Protein AF-A0A0M3HW01-F1 (afdb_monomer)

Organism: Ascaris lumbricoides (NCBI:txid6252)

Secondary structure (DSSP, 8-state):
-HHHHHHHHHHHHHHHHHHHHTTTHHHHHHHHHSTT--SSSGGGHHHHHHHHHHHHHHHHHHHHHHTTT-----HHHHHHHHHHHHHHHHHHHHHHHHHHHH-HHHHHHHHHHHHHHHHHHHIIIII--S-SHHHHHHHHHHHHHHHHHHHHHHHHTT---

Sequence (161 aa):
MYAIVFCSGIALALVAGCLYGSTFVPVIYVQDNVEGAPSRGLPYVFAHSMGIFLTSNLLFVGYCIIKKNNPLINNQISLPALCAGCIWIVAQTSFFIANENLSQTVSFPIITMLPGCVASVWSIFVFREIRGTRNLRLLAIAIVITLCGALMVGLSKDLVF

InterPro domains:
  IPR010651 Sugar transport protein [PTHR16119] (8-157)
  IPR012435 TMEM144 [PF07857] (9-157)

Structure (mmCIF, N/CA/C/O backbone):
data_AF-A0A0M3HW01-F1
#
_entry.id   AF-A0A0M3HW01-F1
#
loop_
_atom_site.group_PDB
_atom_site.id
_atom_site.type_symbol
_atom_site.label_atom_id
_atom_site.label_alt_id
_atom_site.label_comp_id
_atom_site.label_asym_id
_atom_site.label_entity_id
_atom_site.label_seq_id
_atom_site.pdbx_PDB_ins_code
_atom_site.Cartn_x
_atom_site.Cartn_y
_atom_site.Cartn_z
_atom_site.occupancy
_atom_site.B_iso_or_equiv
_atom_site.auth_seq_id
_atom_site.auth_comp_id
_atom_site.auth_asym_id
_atom_site.auth_atom_id
_atom_site.pdbx_PDB_model_num
ATOM 1 N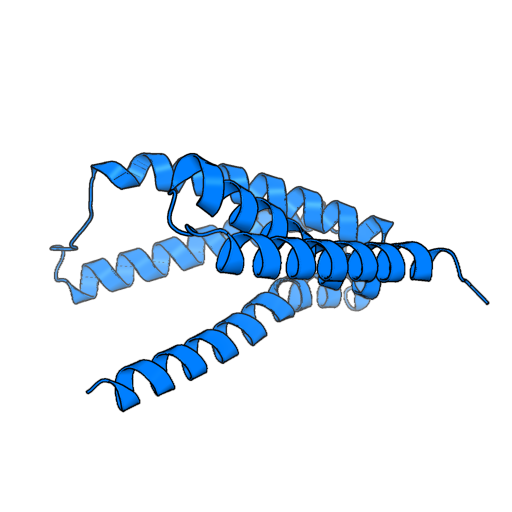 N . MET A 1 1 ? -12.539 -15.857 24.863 1.00 61.94 1 MET A N 1
ATOM 2 C CA . MET A 1 1 ? -12.922 -14.760 23.942 1.00 61.94 1 MET A CA 1
ATOM 3 C C . MET A 1 1 ? -11.706 -14.127 23.263 1.00 61.94 1 MET A C 1
ATOM 5 O O . MET A 1 1 ? -11.660 -14.150 22.043 1.00 61.94 1 MET A O 1
ATOM 9 N N . TYR A 1 2 ? -10.686 -13.672 24.005 1.00 70.94 2 TYR A N 1
ATOM 10 C CA . TYR A 1 2 ? -9.472 -13.058 23.429 1.00 70.94 2 TYR A CA 1
ATOM 11 C C . TYR A 1 2 ? -8.678 -13.957 22.465 1.00 70.94 2 TYR A C 1
ATOM 13 O O . TYR A 1 2 ? -8.287 -13.494 21.401 1.00 70.94 2 TYR A O 1
ATOM 21 N N . ALA A 1 3 ? -8.508 -15.247 22.780 1.00 74.12 3 ALA A N 1
ATOM 22 C CA . ALA A 1 3 ? -7.790 -16.182 21.906 1.00 74.12 3 ALA A CA 1
ATOM 23 C C . ALA A 1 3 ? -8.495 -16.409 20.555 1.00 74.12 3 ALA A C 1
ATOM 25 O O . ALA A 1 3 ? -7.840 -16.459 19.523 1.00 74.12 3 ALA A O 1
ATOM 26 N N . ILE A 1 4 ? -9.832 -16.484 20.547 1.00 77.06 4 ILE A N 1
ATOM 27 C CA . ILE A 1 4 ? -10.614 -16.660 19.314 1.00 77.06 4 ILE A CA 1
ATOM 28 C C . ILE A 1 4 ? -10.480 -15.415 18.437 1.00 77.06 4 ILE A C 1
ATOM 30 O O . ILE A 1 4 ? -10.152 -15.537 17.267 1.00 77.06 4 ILE A O 1
ATOM 34 N N . VAL A 1 5 ? -10.651 -14.217 19.006 1.00 83.12 5 VAL A N 1
ATOM 35 C CA . VAL A 1 5 ? -10.495 -12.953 18.263 1.00 83.12 5 VAL A CA 1
ATOM 36 C C . VAL A 1 5 ? -9.076 -12.802 17.705 1.00 83.12 5 VAL A C 1
ATOM 38 O O . VAL A 1 5 ? -8.913 -12.372 16.567 1.00 83.12 5 VAL A O 1
ATOM 41 N N . PHE A 1 6 ? -8.059 -13.203 18.471 1.00 85.56 6 PHE A N 1
ATOM 42 C CA . PHE A 1 6 ? -6.664 -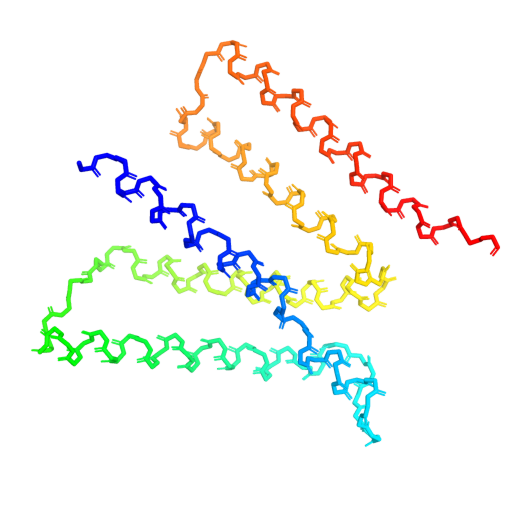13.182 18.035 1.00 85.56 6 PHE A CA 1
ATOM 43 C C . PHE A 1 6 ? -6.408 -14.125 16.850 1.00 85.56 6 PHE A C 1
ATOM 45 O O . PHE A 1 6 ? -5.888 -13.687 15.825 1.00 85.56 6 PHE A O 1
ATOM 52 N N . CYS A 1 7 ? -6.833 -15.389 16.946 1.00 88.00 7 CYS A N 1
ATOM 53 C CA . CYS A 1 7 ? -6.691 -16.354 15.854 1.00 88.00 7 CYS A CA 1
ATOM 54 C C . CYS A 1 7 ? -7.456 -15.913 14.598 1.00 88.00 7 CYS A C 1
ATOM 56 O O . CYS A 1 7 ? -6.918 -15.996 13.494 1.00 88.00 7 CYS A O 1
ATOM 58 N N . SER A 1 8 ? -8.675 -15.388 14.759 1.00 89.31 8 SER A N 1
ATOM 59 C CA . SER A 1 8 ? -9.460 -14.833 13.652 1.00 89.31 8 SER A CA 1
ATOM 60 C C . SER A 1 8 ? -8.753 -13.653 12.985 1.00 89.31 8 SER A C 1
ATOM 62 O O . SER A 1 8 ? -8.730 -13.568 11.761 1.00 89.31 8 SER A O 1
ATOM 64 N N . GLY A 1 9 ? -8.147 -12.759 13.773 1.00 91.44 9 GLY A N 1
ATOM 65 C CA . GLY A 1 9 ? -7.390 -11.619 13.258 1.00 91.44 9 GLY A CA 1
ATOM 66 C C . GLY A 1 9 ? -6.187 -12.047 12.418 1.00 91.44 9 GLY A C 1
ATOM 67 O O . GLY A 1 9 ? -6.001 -11.530 11.318 1.00 91.44 9 GLY A O 1
ATOM 68 N N . ILE A 1 10 ? -5.419 -13.035 12.888 1.00 93.56 10 ILE A N 1
ATOM 69 C CA . ILE A 1 10 ? -4.285 -13.592 12.132 1.00 93.56 10 ILE A CA 1
ATOM 70 C C . ILE A 1 10 ? -4.765 -14.236 10.831 1.00 93.56 10 ILE A C 1
ATOM 72 O O . ILE A 1 10 ? -4.207 -13.957 9.773 1.00 93.56 10 ILE A O 1
ATOM 76 N N . ALA A 1 11 ? -5.809 -15.065 10.891 1.00 94.06 11 ALA A N 1
ATOM 77 C CA . ALA A 1 11 ? -6.342 -15.730 9.706 1.00 94.06 11 ALA A CA 1
ATOM 78 C C . ALA A 1 11 ? -6.802 -14.715 8.647 1.00 94.06 11 ALA A C 1
ATOM 80 O O . ALA A 1 11 ? -6.435 -14.829 7.479 1.00 94.06 11 ALA A O 1
ATOM 81 N N . LEU A 1 12 ? -7.541 -13.679 9.058 1.00 92.50 12 LEU A N 1
ATOM 82 C CA . LEU A 1 12 ? -7.982 -12.612 8.159 1.00 92.50 12 LEU A CA 1
ATOM 83 C C . LEU A 1 12 ? -6.807 -11.814 7.584 1.00 92.50 12 LEU A C 1
ATOM 85 O O . LEU A 1 12 ? -6.831 -11.486 6.400 1.00 92.50 12 LEU A O 1
ATOM 89 N N . ALA A 1 13 ? -5.773 -11.533 8.381 1.00 92.44 13 ALA A N 1
ATOM 90 C CA . ALA A 1 13 ? -4.579 -10.835 7.913 1.00 92.44 13 ALA A CA 1
ATOM 91 C C . ALA A 1 13 ? -3.810 -11.648 6.859 1.00 92.44 13 ALA A C 1
ATOM 93 O O . ALA A 1 13 ? -3.378 -11.086 5.854 1.00 92.44 13 ALA A O 1
ATOM 94 N N . LEU A 1 14 ? -3.685 -12.965 7.050 1.00 93.69 14 LEU A N 1
ATOM 95 C CA . LEU A 1 14 ? -3.049 -13.858 6.077 1.00 93.69 14 LEU A CA 1
ATOM 96 C C . LEU A 1 14 ? -3.840 -13.912 4.766 1.00 93.69 14 LEU A C 1
ATOM 98 O O . LEU A 1 14 ? -3.262 -13.737 3.696 1.00 93.69 14 LEU A O 1
ATOM 102 N N . VAL A 1 15 ? -5.163 -14.079 4.847 1.00 93.88 15 VAL A N 1
ATOM 103 C CA . VAL A 1 15 ? -6.039 -14.080 3.665 1.00 93.88 15 VAL A CA 1
ATOM 104 C C . VAL A 1 15 ? -5.951 -12.746 2.924 1.00 93.88 15 VAL A C 1
ATOM 106 O O . VAL A 1 15 ? -5.764 -12.731 1.708 1.00 93.88 15 VAL A O 1
ATOM 109 N N . ALA A 1 16 ? -6.025 -11.626 3.646 1.00 90.62 16 ALA A N 1
ATOM 110 C CA . ALA A 1 16 ? -5.870 -10.302 3.057 1.00 90.62 16 ALA A CA 1
ATOM 111 C C . ALA A 1 16 ? -4.498 -10.146 2.387 1.00 90.62 16 ALA A C 1
ATOM 113 O O . ALA A 1 16 ? -4.431 -9.660 1.263 1.00 90.62 16 ALA A O 1
ATOM 114 N N . GLY A 1 17 ? -3.420 -10.606 3.029 1.00 89.06 17 GLY A N 1
ATOM 115 C CA . GLY A 1 17 ? -2.070 -10.584 2.467 1.00 89.06 17 GLY A CA 1
ATOM 116 C C . GLY A 1 17 ? -1.965 -11.349 1.146 1.00 89.06 17 GLY A C 1
ATOM 117 O O . GLY A 1 17 ? -1.444 -10.809 0.171 1.00 89.06 17 GLY A O 1
ATOM 118 N N . CYS A 1 18 ? -2.521 -12.562 1.075 1.00 90.56 18 CYS A N 1
ATOM 119 C CA . CYS A 1 18 ? -2.548 -13.355 -0.157 1.00 90.56 18 CYS A CA 1
ATOM 120 C C . CYS A 1 18 ? -3.328 -12.656 -1.281 1.00 90.56 18 CYS A C 1
ATOM 122 O O . CYS A 1 18 ? -2.864 -12.614 -2.423 1.00 90.56 18 CYS A O 1
ATOM 124 N N . LEU A 1 19 ? -4.492 -12.081 -0.963 1.00 90.88 19 LEU A N 1
ATOM 125 C CA . LEU A 1 19 ? -5.309 -11.353 -1.937 1.00 90.88 19 LEU A CA 1
ATOM 126 C C . LEU A 1 19 ? -4.604 -10.080 -2.421 1.00 90.88 19 LEU A C 1
ATOM 128 O O . LEU A 1 19 ? -4.518 -9.860 -3.627 1.00 90.88 19 LEU A O 1
ATOM 132 N N . TYR A 1 20 ? -4.033 -9.286 -1.508 1.00 86.25 20 TYR A N 1
ATOM 133 C CA . TYR A 1 20 ? -3.300 -8.070 -1.858 1.00 86.25 20 TYR A CA 1
ATOM 134 C C . TYR A 1 20 ? -2.072 -8.370 -2.717 1.00 86.25 20 TYR A C 1
ATOM 136 O O . TYR A 1 20 ? -1.872 -7.699 -3.730 1.00 86.25 20 TYR A O 1
ATOM 144 N N . GLY A 1 21 ? -1.304 -9.410 -2.381 1.00 84.00 21 GLY A N 1
ATOM 145 C CA . GLY A 1 21 ? -0.183 -9.871 -3.204 1.00 84.00 21 GLY A CA 1
ATOM 146 C C . GLY A 1 21 ? -0.612 -10.309 -4.608 1.00 84.00 21 GLY A C 1
ATOM 147 O O . GLY A 1 21 ? 0.119 -10.101 -5.571 1.00 84.00 21 GLY A O 1
ATOM 148 N N . SER A 1 22 ? -1.833 -10.831 -4.744 1.00 88.19 22 SER A N 1
ATOM 149 C CA . SER A 1 22 ? -2.381 -11.315 -6.017 1.00 88.19 22 SER A CA 1
ATOM 150 C C . SER A 1 22 ? -3.082 -10.232 -6.850 1.00 88.19 22 SER A C 1
ATOM 152 O O . SER A 1 22 ? -3.524 -10.509 -7.962 1.00 88.19 22 SER A O 1
ATOM 154 N N . THR A 1 23 ? -3.175 -8.995 -6.354 1.00 88.12 23 THR A N 1
ATOM 155 C CA . THR A 1 23 ? -3.971 -7.902 -6.955 1.00 88.12 23 THR A CA 1
ATOM 156 C C . THR A 1 23 ? -3.633 -7.630 -8.425 1.00 88.12 23 THR A C 1
ATOM 158 O O . THR A 1 23 ? -4.522 -7.319 -9.217 1.00 88.12 23 THR A O 1
ATOM 161 N N . PHE A 1 24 ? -2.361 -7.772 -8.807 1.00 86.69 24 PHE A N 1
ATOM 162 C CA . PHE A 1 24 ? -1.897 -7.519 -10.175 1.00 86.69 24 PHE A CA 1
ATOM 163 C C . PHE A 1 24 ? -1.786 -8.780 -11.034 1.00 86.69 24 PHE A C 1
ATOM 165 O O . PHE A 1 24 ? -1.627 -8.654 -12.244 1.00 86.69 24 PHE A O 1
ATOM 172 N N . VAL A 1 25 ? -1.923 -9.979 -10.453 1.00 89.25 25 VAL A N 1
ATOM 173 C CA . VAL A 1 25 ? -1.788 -11.261 -11.171 1.00 89.25 25 VAL A CA 1
ATOM 174 C C . VAL A 1 25 ? -2.679 -11.345 -12.412 1.00 89.25 25 VAL A C 1
ATOM 176 O O . VAL A 1 25 ? -2.160 -11.699 -13.470 1.00 89.25 25 VAL A O 1
ATOM 179 N N . PRO A 1 26 ? -3.967 -10.953 -12.365 1.00 90.81 26 PRO A N 1
ATOM 180 C CA . PRO A 1 26 ? -4.810 -10.981 -13.558 1.00 90.81 26 PRO A CA 1
ATOM 181 C C . PRO A 1 26 ? -4.322 -10.046 -14.669 1.00 90.81 26 PRO A C 1
ATOM 183 O O . PRO A 1 26 ? -4.425 -10.391 -15.841 1.00 90.81 26 PRO A O 1
ATOM 186 N N . VAL A 1 27 ? -3.784 -8.873 -14.314 1.00 90.31 27 VAL A N 1
ATOM 187 C CA . VAL A 1 27 ? -3.275 -7.913 -15.304 1.00 90.31 27 VAL A CA 1
ATOM 188 C C . VAL A 1 27 ? -2.024 -8.466 -15.977 1.00 90.31 27 VAL A C 1
ATOM 190 O O . VAL A 1 27 ? -1.964 -8.475 -17.201 1.00 90.31 27 VAL A O 1
ATOM 193 N N . ILE A 1 28 ? -1.086 -9.001 -15.192 1.00 87.25 28 ILE A N 1
ATOM 194 C CA . ILE A 1 28 ? 0.140 -9.631 -15.709 1.00 87.25 28 ILE A CA 1
ATOM 195 C C . ILE A 1 28 ? -0.213 -10.786 -16.643 1.00 87.25 28 ILE A C 1
ATOM 197 O O . ILE A 1 28 ? 0.300 -10.880 -17.750 1.00 87.25 28 ILE A O 1
ATOM 201 N N . TYR A 1 29 ? -1.139 -11.650 -16.219 1.00 90.31 29 TYR A N 1
ATOM 202 C CA . TYR A 1 29 ? -1.548 -12.798 -17.016 1.00 90.31 29 TYR A CA 1
ATOM 203 C C . TYR A 1 29 ? -2.036 -12.373 -18.405 1.00 90.31 29 TYR A C 1
ATOM 205 O O . TYR A 1 29 ? -1.643 -12.976 -19.401 1.00 90.31 29 TYR A O 1
ATOM 213 N N . VAL A 1 30 ? -2.852 -11.317 -18.483 1.00 92.31 30 VAL A N 1
ATOM 214 C CA . VAL A 1 30 ? -3.334 -10.781 -19.763 1.00 92.31 30 VAL A CA 1
ATOM 215 C C . VAL A 1 30 ? -2.193 -10.169 -20.578 1.00 92.31 30 VAL A C 1
ATOM 217 O O . VAL A 1 30 ? -2.132 -10.408 -21.780 1.00 92.31 30 VAL A O 1
ATOM 220 N N . GLN A 1 31 ? -1.280 -9.434 -19.941 1.00 89.69 31 GLN A N 1
ATOM 221 C CA . GLN A 1 31 ? -0.117 -8.842 -20.609 1.00 89.69 31 GLN A CA 1
ATOM 222 C C 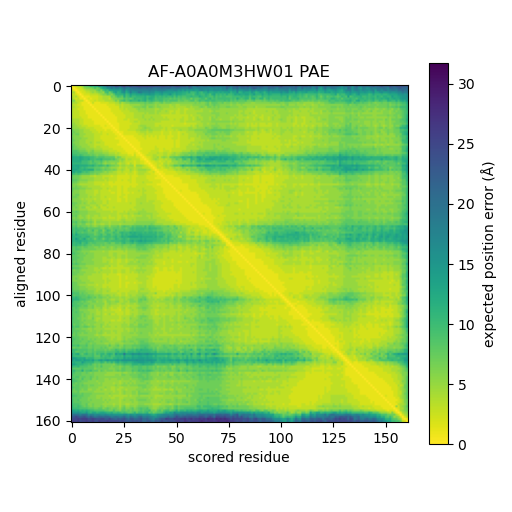. GLN A 1 31 ? 0.796 -9.898 -21.249 1.00 89.69 31 GLN A C 1
ATOM 224 O O . GLN A 1 31 ? 1.282 -9.678 -22.356 1.00 89.69 31 GLN A O 1
ATOM 229 N N . ASP A 1 32 ? 0.990 -11.034 -20.578 1.00 89.06 32 ASP A N 1
ATOM 230 C CA . ASP A 1 32 ? 1.950 -12.060 -20.996 1.00 89.06 32 ASP A CA 1
ATOM 231 C C . ASP A 1 32 ? 1.345 -13.143 -21.907 1.00 89.06 32 ASP A C 1
ATOM 233 O O . ASP A 1 32 ? 2.075 -13.773 -22.669 1.00 89.06 32 ASP A O 1
ATOM 237 N N . ASN A 1 33 ? 0.030 -13.394 -21.831 1.00 91.88 33 ASN A N 1
ATOM 238 C CA . ASN A 1 33 ? -0.599 -14.561 -22.477 1.00 91.88 33 ASN A CA 1
ATOM 239 C C . ASN A 1 33 ? -1.647 -14.220 -23.547 1.00 91.88 33 ASN A C 1
ATOM 241 O O . ASN A 1 33 ? -2.127 -15.131 -24.221 1.00 91.88 33 ASN A O 1
ATOM 245 N N . VAL A 1 34 ? -2.049 -12.953 -23.704 1.00 92.88 34 VAL A N 1
ATOM 246 C CA . VAL A 1 34 ? -3.092 -12.563 -24.667 1.00 92.88 34 VAL A CA 1
ATOM 247 C C . VAL A 1 34 ? -2.479 -11.780 -25.824 1.00 92.88 34 VAL A C 1
ATOM 249 O O . VAL A 1 34 ? -2.012 -10.654 -25.662 1.00 92.88 34 VAL A O 1
ATOM 252 N N . GLU A 1 35 ? -2.521 -12.362 -27.024 1.00 89.12 35 GLU A N 1
ATOM 253 C CA . GLU A 1 35 ? -2.054 -11.693 -28.240 1.00 89.12 35 GLU A CA 1
ATOM 254 C C . GLU A 1 35 ? -2.852 -10.406 -28.511 1.00 89.12 35 GLU A C 1
ATOM 256 O O . GLU A 1 35 ? -4.082 -10.383 -28.466 1.00 89.12 35 GLU A O 1
ATOM 261 N N . GLY A 1 36 ? -2.140 -9.312 -28.793 1.00 88.12 36 GLY A N 1
ATOM 262 C CA . GLY A 1 36 ? -2.736 -7.997 -29.046 1.00 88.12 36 GLY A CA 1
ATOM 263 C C . GLY A 1 36 ? -3.128 -7.208 -27.791 1.00 88.12 36 GLY A C 1
ATOM 264 O O . GLY A 1 36 ? -3.579 -6.067 -27.915 1.00 88.12 36 GLY A O 1
ATOM 265 N N . ALA A 1 37 ? -2.937 -7.762 -26.591 1.00 89.69 37 ALA A N 1
ATOM 266 C CA . ALA A 1 37 ? -3.153 -7.023 -25.356 1.00 89.69 37 ALA A CA 1
ATOM 267 C C . ALA A 1 37 ? -2.049 -5.965 -25.135 1.00 89.69 37 ALA A C 1
ATOM 269 O O . ALA A 1 37 ? -0.885 -6.198 -25.474 1.00 89.69 37 ALA A O 1
ATOM 270 N N . PRO A 1 38 ? -2.367 -4.788 -24.561 1.00 88.00 38 PRO A N 1
ATOM 271 C CA . PRO A 1 38 ? -1.344 -3.811 -24.210 1.00 88.00 38 PRO A CA 1
ATOM 272 C C . PRO A 1 38 ? -0.332 -4.405 -23.227 1.00 88.00 38 PRO A C 1
ATOM 274 O O . PRO A 1 38 ? -0.724 -4.923 -22.184 1.00 88.00 38 PRO A O 1
ATOM 277 N N . SER A 1 39 ? 0.961 -4.267 -23.515 1.00 83.19 39 SER A N 1
ATOM 278 C CA . SER A 1 39 ? 2.045 -4.699 -22.616 1.00 83.19 39 SER A CA 1
ATOM 279 C C . SER A 1 39 ? 2.272 -3.739 -21.443 1.00 83.19 39 SER A C 1
ATOM 281 O O . SER A 1 39 ? 2.847 -4.101 -20.423 1.00 83.19 39 SER A O 1
ATOM 283 N N . ARG A 1 40 ? 1.796 -2.496 -21.563 1.00 85.44 40 ARG A N 1
ATOM 284 C CA . ARG A 1 40 ? 1.848 -1.485 -20.499 1.00 85.44 40 ARG A CA 1
ATOM 285 C C . ARG A 1 40 ? 0.732 -1.715 -19.484 1.00 85.44 40 ARG A C 1
ATOM 287 O O . ARG A 1 40 ? -0.338 -2.188 -19.848 1.00 85.44 40 ARG A O 1
ATOM 294 N N . GLY A 1 41 ? 0.960 -1.370 -18.222 1.00 83.62 41 GLY A N 1
ATOM 295 C CA . GLY A 1 41 ? -0.005 -1.482 -17.127 1.00 83.62 41 GLY A CA 1
ATOM 296 C C . GLY A 1 41 ? -1.056 -0.369 -17.114 1.00 83.62 41 GLY A C 1
ATOM 297 O O . GLY A 1 41 ? -2.200 -0.612 -16.733 1.00 83.62 41 GLY A O 1
ATOM 298 N N . LEU A 1 42 ? -0.710 0.838 -17.575 1.00 88.06 42 LEU A N 1
ATOM 299 C CA . LEU A 1 42 ? -1.605 2.005 -17.533 1.00 88.06 42 LEU A CA 1
ATOM 300 C C . LEU A 1 42 ? -3.000 1.784 -18.173 1.00 88.06 42 LEU A C 1
ATOM 302 O O . LEU A 1 42 ? -3.991 2.187 -17.559 1.00 88.06 42 LEU A O 1
ATOM 306 N N . PRO A 1 43 ? -3.140 1.110 -19.336 1.00 91.44 43 PRO A N 1
ATOM 307 C CA . PRO A 1 43 ? -4.447 0.811 -19.933 1.00 91.44 43 PRO A CA 1
ATOM 308 C C . PRO A 1 43 ? -5.377 -0.030 -19.044 1.00 91.44 43 PRO A C 1
ATOM 310 O O . PRO A 1 43 ? -6.597 0.055 -19.177 1.00 91.44 43 PRO A O 1
ATOM 313 N N . TYR A 1 44 ? -4.828 -0.809 -18.108 1.00 91.00 44 TYR A N 1
ATOM 314 C CA . TYR A 1 44 ? -5.607 -1.666 -17.212 1.00 91.00 44 TYR A CA 1
ATOM 315 C C . TYR A 1 44 ? -6.095 -0.944 -15.953 1.00 91.00 44 TYR A C 1
ATOM 317 O O . TYR A 1 44 ? -6.980 -1.461 -15.271 1.00 91.00 44 TYR A O 1
ATOM 325 N N . VAL A 1 45 ? -5.584 0.257 -15.649 1.00 91.12 45 VAL A N 1
ATOM 326 C CA . VAL A 1 45 ? -5.933 1.020 -14.434 1.00 91.12 45 VAL A CA 1
ATOM 327 C C . VAL A 1 45 ? -7.436 1.255 -14.324 1.00 91.12 45 VAL A C 1
ATOM 329 O O . VAL A 1 45 ? -8.006 1.097 -13.243 1.00 91.12 45 VAL A O 1
ATOM 332 N N . PHE A 1 46 ? -8.088 1.610 -15.433 1.00 90.62 46 PHE A N 1
ATOM 333 C CA . PHE A 1 46 ? -9.526 1.867 -15.443 1.00 90.62 46 PHE A CA 1
ATOM 334 C C . PHE A 1 46 ? -10.323 0.600 -15.118 1.00 90.62 46 PHE A C 1
ATOM 336 O O . PHE A 1 46 ? -11.141 0.609 -14.200 1.00 90.62 46 PHE A O 1
ATOM 343 N N . ALA A 1 47 ? -10.044 -0.503 -15.820 1.00 92.75 47 ALA A N 1
ATOM 344 C CA . ALA A 1 47 ? -10.711 -1.783 -15.590 1.00 92.75 47 ALA A CA 1
ATOM 345 C C . ALA A 1 47 ? -10.471 -2.296 -14.160 1.00 92.75 47 ALA A C 1
ATOM 347 O O . ALA A 1 47 ? -11.408 -2.721 -13.485 1.00 92.75 47 ALA A O 1
ATOM 348 N N . HIS A 1 48 ? -9.236 -2.176 -13.670 1.00 92.44 48 HIS A N 1
ATOM 349 C CA . HIS A 1 48 ? -8.859 -2.527 -12.306 1.00 92.44 48 HIS A CA 1
ATOM 350 C C . HIS A 1 48 ? -9.643 -1.710 -11.264 1.00 92.44 48 HIS A C 1
ATOM 352 O O . HIS A 1 48 ? -10.257 -2.270 -10.354 1.00 92.44 48 HIS A O 1
ATOM 358 N N . SER A 1 49 ? -9.692 -0.387 -11.434 1.00 91.12 49 SER A N 1
ATOM 359 C CA . SER A 1 49 ? -10.395 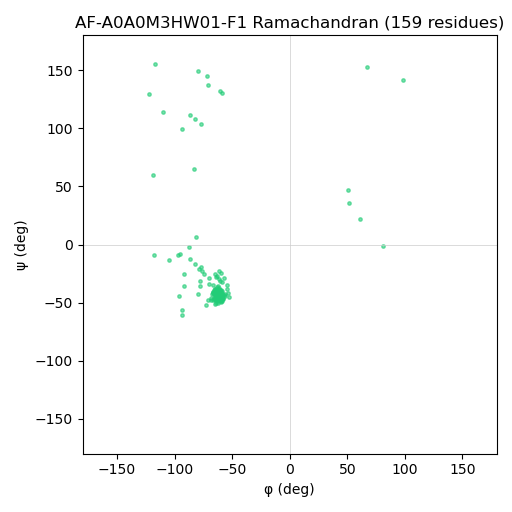0.524 -10.521 1.00 91.12 49 SER A CA 1
ATOM 360 C C . SER A 1 49 ? -11.909 0.306 -10.543 1.00 91.12 49 SER A C 1
ATOM 362 O O . SER A 1 49 ? -12.548 0.306 -9.490 1.00 91.12 49 SER A O 1
ATOM 364 N N . MET A 1 50 ? -12.487 0.056 -11.721 1.00 92.94 50 MET A N 1
ATOM 365 C CA . MET A 1 50 ? -13.904 -0.289 -11.858 1.00 92.94 50 MET A CA 1
ATOM 366 C C . MET A 1 50 ? -14.232 -1.620 -11.184 1.00 92.94 50 MET A C 1
ATOM 368 O O . MET A 1 50 ? -15.262 -1.718 -10.521 1.00 92.94 50 MET A O 1
ATOM 372 N N . GLY A 1 51 ? -13.350 -2.618 -11.277 1.00 92.94 51 GLY A N 1
ATOM 373 C CA . GLY A 1 51 ? -13.501 -3.880 -10.552 1.00 92.94 51 GLY A CA 1
ATOM 374 C C . GLY A 1 51 ? -13.584 -3.674 -9.036 1.00 92.94 51 GLY A C 1
ATOM 375 O O . GLY A 1 51 ? -14.494 -4.202 -8.390 1.00 92.94 51 GLY A O 1
ATOM 376 N N . ILE A 1 52 ? -12.698 -2.843 -8.474 1.00 91.75 52 ILE A N 1
ATOM 377 C CA . ILE A 1 52 ? -12.724 -2.474 -7.047 1.00 91.75 52 ILE A CA 1
ATOM 378 C C . ILE A 1 52 ? -14.027 -1.745 -6.701 1.00 91.75 52 ILE A C 1
ATOM 380 O O . ILE A 1 52 ? -14.696 -2.102 -5.728 1.00 91.75 52 ILE A O 1
ATOM 384 N N . PHE A 1 53 ? -14.410 -0.746 -7.498 1.00 91.69 53 PHE A N 1
ATOM 385 C CA . PHE A 1 53 ? -15.614 0.048 -7.264 1.00 91.69 53 PHE A CA 1
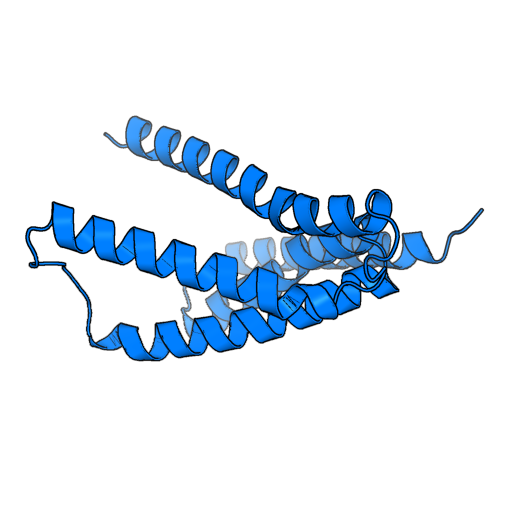ATOM 386 C C . PHE A 1 53 ? -16.884 -0.813 -7.278 1.00 91.69 53 PHE A C 1
ATOM 388 O O . PHE A 1 53 ? -17.692 -0.727 -6.350 1.00 91.69 53 PHE A O 1
ATOM 395 N N . LEU A 1 54 ? -17.046 -1.674 -8.286 1.00 95.00 54 LEU A N 1
ATOM 396 C CA . LEU A 1 54 ? -18.193 -2.576 -8.403 1.00 95.00 54 LEU A CA 1
ATOM 397 C C . LEU A 1 54 ? -18.235 -3.572 -7.244 1.00 95.00 54 LEU A C 1
ATOM 399 O O . LEU A 1 54 ? -19.279 -3.728 -6.616 1.00 95.00 54 LEU A O 1
ATOM 403 N N . THR A 1 55 ? -17.101 -4.189 -6.908 1.00 93.81 55 THR A N 1
ATOM 404 C CA . THR A 1 55 ? -17.023 -5.144 -5.793 1.00 93.81 55 THR A CA 1
ATOM 405 C C . THR A 1 55 ? -17.383 -4.475 -4.466 1.00 93.81 55 THR A C 1
ATOM 407 O O . THR A 1 55 ? -18.189 -5.009 -3.706 1.00 93.81 55 THR A O 1
ATOM 410 N N . SER A 1 56 ? -16.858 -3.275 -4.206 1.00 92.12 56 SER A N 1
ATOM 411 C CA . SER A 1 56 ? -17.171 -2.503 -2.997 1.00 92.12 56 SER A CA 1
ATOM 412 C C . SER A 1 56 ? -18.661 -2.144 -2.914 1.00 92.12 56 SER A C 1
ATOM 414 O O . SER A 1 56 ? -19.289 -2.320 -1.868 1.00 92.12 56 SER A O 1
ATOM 416 N N . ASN A 1 57 ? -19.266 -1.736 -4.035 1.00 93.19 57 ASN A N 1
ATOM 417 C CA . ASN A 1 57 ? -20.704 -1.467 -4.106 1.00 93.19 57 ASN A CA 1
ATOM 418 C C . ASN A 1 57 ? -21.543 -2.727 -3.867 1.00 93.19 57 ASN A C 1
ATOM 420 O O . ASN A 1 57 ? -22.510 -2.672 -3.112 1.00 93.19 57 ASN A O 1
ATOM 424 N N . LEU A 1 58 ? -21.176 -3.867 -4.457 1.00 96.50 58 LEU A N 1
ATOM 425 C CA . LEU A 1 58 ? -21.884 -5.133 -4.243 1.00 96.50 58 LEU A CA 1
ATOM 426 C C . LEU A 1 58 ? -21.829 -5.573 -2.776 1.00 96.50 58 LEU A C 1
ATOM 428 O O . LEU A 1 58 ? -22.853 -5.972 -2.219 1.00 96.50 58 LEU A O 1
ATOM 432 N N . LEU A 1 59 ? -20.667 -5.447 -2.129 1.00 94.12 59 LEU A N 1
ATOM 433 C CA . LEU A 1 59 ? -20.522 -5.723 -0.698 1.00 94.12 59 LEU A CA 1
ATOM 434 C C . LEU A 1 59 ? -21.401 -4.793 0.146 1.00 94.12 59 LEU A C 1
ATOM 436 O O . LEU A 1 59 ? -22.070 -5.253 1.073 1.00 94.12 59 LEU A O 1
ATOM 440 N N . PHE A 1 60 ? -21.446 -3.504 -0.194 1.00 92.44 60 PHE A N 1
ATOM 441 C CA . PHE A 1 60 ? -22.299 -2.538 0.491 1.00 92.44 60 PHE A CA 1
ATOM 442 C C . PHE A 1 60 ? -23.793 -2.843 0.307 1.00 92.44 60 PHE A C 1
ATOM 444 O O . PHE A 1 60 ? -24.542 -2.858 1.283 1.00 92.44 60 PHE A O 1
ATOM 451 N N . VAL A 1 61 ? -24.228 -3.166 -0.913 1.00 95.00 61 VAL A N 1
ATOM 452 C CA . VAL A 1 61 ? -25.611 -3.579 -1.198 1.00 95.00 61 VAL A CA 1
ATOM 453 C C . VAL A 1 61 ? -25.971 -4.841 -0.412 1.00 95.00 61 VAL A C 1
ATOM 455 O O . VAL A 1 61 ? -27.010 -4.872 0.249 1.00 95.00 61 VAL A O 1
ATOM 458 N N . GLY A 1 62 ? -25.101 -5.854 -0.409 1.00 95.88 62 GLY A N 1
ATOM 459 C CA . GLY A 1 62 ? -25.294 -7.072 0.380 1.00 95.88 62 GLY A CA 1
ATOM 460 C C . GLY A 1 62 ? -25.420 -6.784 1.879 1.00 95.88 62 GLY A C 1
ATOM 461 O O . GLY A 1 62 ? -26.326 -7.299 2.538 1.00 95.88 62 GLY A O 1
ATOM 462 N N . TYR A 1 63 ? -24.575 -5.897 2.410 1.00 94.38 63 TYR A N 1
ATOM 463 C CA . TYR A 1 63 ? -24.663 -5.432 3.794 1.00 94.38 63 TYR A CA 1
ATOM 464 C C . TYR A 1 63 ? -26.009 -4.754 4.093 1.00 94.38 63 TYR A C 1
ATOM 466 O O . TYR A 1 63 ? -26.650 -5.088 5.094 1.00 94.38 63 TYR A O 1
ATOM 474 N N . CYS A 1 64 ? -26.482 -3.868 3.214 1.00 93.94 64 CYS A N 1
ATOM 475 C CA . CYS A 1 64 ? -27.787 -3.217 3.343 1.00 93.94 64 CYS A CA 1
ATOM 476 C C . CYS A 1 64 ? -28.948 -4.223 3.318 1.00 93.94 64 CYS A C 1
ATOM 478 O O . CYS A 1 64 ? -29.870 -4.099 4.127 1.00 93.94 64 CYS A O 1
ATOM 480 N N . ILE A 1 65 ? -28.894 -5.243 2.452 1.00 95.81 65 ILE A N 1
ATOM 481 C CA . ILE A 1 65 ? -29.901 -6.317 2.386 1.00 95.81 65 ILE A CA 1
ATOM 482 C C . ILE A 1 65 ? -29.933 -7.108 3.699 1.00 95.81 65 ILE A C 1
ATOM 484 O O . ILE A 1 65 ? -30.998 -7.258 4.300 1.00 95.81 65 ILE A O 1
ATOM 488 N N . ILE A 1 66 ? -28.772 -7.557 4.194 1.00 95.81 66 ILE A N 1
ATOM 489 C CA . ILE A 1 66 ? -28.658 -8.303 5.463 1.00 95.81 66 ILE A CA 1
ATOM 490 C C . ILE A 1 66 ? -29.184 -7.467 6.635 1.00 95.81 66 ILE A C 1
ATOM 492 O O . ILE A 1 66 ? -29.862 -7.981 7.528 1.00 95.81 66 ILE A O 1
ATOM 496 N N . LYS A 1 67 ? -28.909 -6.160 6.624 1.00 94.56 67 LYS A N 1
ATOM 497 C CA . LYS A 1 67 ? -29.391 -5.208 7.629 1.00 94.56 67 LYS A CA 1
ATOM 498 C C . LYS A 1 67 ? -30.822 -4.718 7.389 1.00 94.56 67 LYS A C 1
ATOM 500 O O . LYS A 1 67 ? -31.266 -3.838 8.121 1.00 94.56 67 LYS A O 1
ATOM 505 N N . LYS A 1 68 ? -31.553 -5.272 6.412 1.00 94.19 68 LYS A N 1
ATOM 506 C CA . LYS A 1 68 ? -32.939 -4.894 6.073 1.00 94.19 68 LYS A CA 1
ATOM 507 C C . LYS A 1 68 ? -33.108 -3.380 5.887 1.00 94.19 68 LYS A C 1
ATOM 509 O O . LYS A 1 68 ? -34.019 -2.775 6.442 1.00 94.19 68 LYS A O 1
ATOM 514 N N . ASN A 1 69 ? -32.194 -2.779 5.129 1.00 90.38 69 ASN A N 1
ATOM 515 C CA . ASN A 1 69 ? -32.129 -1.342 4.861 1.00 90.38 69 ASN A CA 1
ATOM 516 C C . ASN A 1 69 ? -31.935 -0.451 6.109 1.00 90.38 69 ASN A C 1
ATOM 518 O O . ASN A 1 69 ? -32.226 0.740 6.067 1.00 90.38 69 ASN A O 1
ATOM 522 N N . ASN A 1 70 ? -31.403 -1.007 7.205 1.00 91.69 70 ASN A N 1
ATOM 523 C CA . ASN A 1 70 ? -30.952 -0.254 8.379 1.00 91.69 70 ASN A CA 1
ATOM 524 C C . ASN A 1 70 ? -29.436 -0.444 8.633 1.00 91.69 70 ASN A C 1
ATOM 526 O O . ASN A 1 70 ? -29.036 -1.008 9.661 1.00 91.69 70 ASN A O 1
ATOM 530 N N . PRO A 1 71 ? -28.565 -0.070 7.673 1.00 90.12 71 PRO A N 1
ATOM 531 C CA . PRO A 1 71 ? -27.123 -0.157 7.853 1.00 90.12 71 PRO A CA 1
ATOM 532 C C . PRO A 1 71 ? -26.639 0.899 8.856 1.00 90.12 71 PRO A C 1
ATOM 534 O O . PRO A 1 71 ? -27.013 2.066 8.793 1.00 90.12 71 PRO A O 1
ATOM 537 N N . LEU A 1 72 ? -25.740 0.507 9.759 1.00 88.94 72 LEU A N 1
ATOM 538 C CA . LEU A 1 72 ? -25.036 1.461 10.617 1.00 88.94 72 LEU A CA 1
ATOM 539 C C . LEU A 1 72 ? -23.933 2.136 9.795 1.00 88.94 72 LEU A C 1
ATOM 541 O O . LEU A 1 72 ? -22.905 1.514 9.526 1.00 88.94 72 LEU A O 1
ATOM 545 N N . ILE A 1 73 ? -24.162 3.382 9.381 1.00 87.44 73 ILE A N 1
ATOM 546 C CA . ILE A 1 73 ? -23.207 4.195 8.621 1.00 87.44 73 ILE A CA 1
ATOM 547 C C . ILE A 1 73 ? -22.938 5.469 9.410 1.00 87.44 73 ILE A C 1
ATOM 549 O O . ILE A 1 73 ? -23.862 6.161 9.833 1.00 87.44 73 ILE A O 1
ATOM 553 N N . ASN A 1 74 ? -21.662 5.787 9.617 1.00 88.81 74 ASN A N 1
ATOM 554 C CA . ASN A 1 74 ? -21.282 7.060 10.206 1.00 88.81 74 ASN A CA 1
ATOM 555 C C . ASN A 1 74 ? -21.168 8.118 9.095 1.00 88.81 74 ASN A C 1
ATOM 557 O O . ASN A 1 74 ? -20.265 8.089 8.255 1.00 88.81 74 ASN A O 1
ATOM 561 N N . ASN A 1 75 ? -22.089 9.079 9.111 1.00 87.56 75 ASN A N 1
ATOM 562 C CA . ASN A 1 75 ? -22.156 10.135 8.102 1.00 87.56 75 ASN A CA 1
ATOM 563 C C . ASN A 1 75 ? -20.905 11.034 8.108 1.00 87.56 75 ASN A C 1
ATOM 565 O O . ASN A 1 75 ? -20.522 11.551 7.062 1.00 87.56 75 ASN A O 1
ATOM 569 N N . GLN A 1 76 ? -20.218 11.172 9.250 1.00 91.12 76 GLN A N 1
ATOM 570 C CA . GLN A 1 76 ? -19.036 12.035 9.381 1.00 91.12 76 GLN A CA 1
ATOM 571 C C . GLN A 1 76 ? -17.816 11.500 8.619 1.00 91.12 76 GLN A C 1
ATOM 573 O O . GLN A 1 76 ? -16.987 12.281 8.161 1.00 91.12 76 GLN A O 1
ATOM 578 N N . ILE A 1 77 ? -17.706 10.178 8.455 1.00 91.88 77 ILE A N 1
ATOM 579 C CA . ILE A 1 77 ? -16.567 9.542 7.768 1.00 91.88 77 ILE A CA 1
ATOM 580 C C . ILE A 1 77 ? -16.844 9.255 6.291 1.00 91.88 77 ILE A C 1
ATOM 582 O O . ILE A 1 77 ? -15.926 8.893 5.563 1.00 91.88 77 ILE A O 1
ATOM 586 N N . SER A 1 78 ? -18.085 9.439 5.832 1.00 89.31 78 SER A N 1
ATOM 587 C CA . SER A 1 78 ? -18.497 9.067 4.474 1.00 89.31 78 SER A CA 1
ATOM 588 C C . SER A 1 78 ? -17.759 9.878 3.405 1.00 89.31 78 SER A C 1
ATOM 590 O O . SER A 1 78 ? -17.192 9.307 2.477 1.00 89.31 78 SER A O 1
ATOM 592 N N . LEU A 1 79 ? -17.690 11.204 3.562 1.00 89.62 79 LEU A N 1
ATOM 593 C CA . LEU A 1 79 ? -16.957 12.061 2.628 1.00 89.62 79 LEU A CA 1
ATOM 594 C C . LEU A 1 79 ? -15.429 11.836 2.695 1.00 89.62 79 LEU A C 1
ATOM 596 O O . LEU A 1 79 ? -14.829 11.624 1.640 1.00 89.62 79 LEU A O 1
ATOM 600 N N . PRO A 1 80 ? -14.785 11.791 3.882 1.00 92.06 80 PRO A N 1
ATOM 601 C CA . PRO A 1 80 ? -13.374 11.415 3.988 1.00 92.06 80 PRO A CA 1
ATOM 602 C C . PRO A 1 80 ? -13.035 10.064 3.344 1.00 92.06 80 PRO A C 1
ATOM 604 O O . PRO A 1 80 ? -11.987 9.943 2.711 1.00 92.06 80 PRO A O 1
ATOM 607 N N . ALA A 1 81 ? -13.915 9.065 3.458 1.00 90.69 81 ALA A N 1
ATOM 608 C CA . ALA A 1 81 ? -13.713 7.754 2.844 1.00 90.69 81 ALA A CA 1
ATOM 609 C C . ALA A 1 81 ? -13.714 7.822 1.307 1.00 90.69 81 ALA A C 1
ATOM 611 O O . ALA A 1 81 ? -12.875 7.186 0.669 1.00 90.69 81 ALA A O 1
ATOM 612 N N . LEU A 1 82 ? -14.594 8.633 0.708 1.00 89.31 82 LEU A N 1
ATOM 613 C CA . LEU A 1 82 ? -14.587 8.869 -0.741 1.00 89.31 82 LEU A CA 1
ATOM 614 C C . LEU A 1 82 ? -13.287 9.548 -1.191 1.00 89.31 82 LEU A C 1
ATOM 616 O O . LEU A 1 82 ? -12.661 9.100 -2.152 1.00 89.31 82 LEU A O 1
ATOM 620 N N . CYS A 1 83 ? -12.829 10.568 -0.460 1.00 92.75 83 CYS A N 1
ATOM 621 C CA . CYS A 1 83 ? -11.549 11.225 -0.734 1.00 92.75 83 CYS A CA 1
ATOM 622 C C . CYS A 1 83 ? -10.365 10.249 -0.626 1.00 92.75 83 CYS A C 1
ATOM 624 O O . CYS A 1 83 ? -9.474 10.265 -1.476 1.00 92.75 83 CYS A O 1
ATOM 626 N N . ALA A 1 84 ? -10.366 9.367 0.378 1.00 91.31 84 ALA A N 1
ATOM 627 C CA . ALA A 1 84 ? -9.350 8.327 0.525 1.00 91.31 84 ALA A CA 1
ATOM 628 C C . ALA A 1 84 ? -9.346 7.353 -0.665 1.00 91.31 84 ALA A C 1
ATOM 630 O O . ALA A 1 84 ? -8.275 6.961 -1.127 1.00 91.31 84 ALA A O 1
ATOM 631 N N . GLY A 1 85 ? -10.519 7.023 -1.215 1.00 91.12 85 GLY A N 1
ATOM 632 C CA . GLY A 1 85 ? -10.640 6.248 -2.452 1.00 91.12 85 GLY A CA 1
ATOM 633 C C . GLY A 1 85 ? -9.976 6.932 -3.653 1.00 91.12 85 GLY A C 1
ATOM 634 O O . GLY A 1 85 ? -9.250 6.285 -4.406 1.00 91.12 85 GLY A O 1
ATOM 635 N N . CYS A 1 86 ? -10.138 8.249 -3.803 1.00 90.81 86 CYS A N 1
ATOM 636 C CA . CYS A 1 86 ? -9.447 9.007 -4.853 1.00 90.81 86 CYS A CA 1
ATOM 637 C C . CYS A 1 86 ? -7.920 8.958 -4.684 1.00 90.81 86 CYS A C 1
ATOM 639 O O . CYS A 1 86 ? -7.200 8.707 -5.651 1.00 90.81 86 CYS A O 1
ATOM 641 N N . ILE A 1 87 ? -7.425 9.140 -3.454 1.00 92.38 87 ILE A N 1
ATOM 642 C CA . ILE A 1 87 ? -5.991 9.024 -3.135 1.00 92.38 87 ILE A CA 1
ATOM 643 C C . ILE A 1 87 ? -5.481 7.616 -3.471 1.00 92.38 87 ILE A C 1
ATOM 645 O O . ILE A 1 87 ? -4.405 7.466 -4.051 1.00 92.38 87 ILE A O 1
ATOM 649 N N . TRP A 1 88 ? -6.271 6.585 -3.164 1.00 90.81 88 TRP A N 1
ATOM 650 C CA . TRP A 1 88 ? -5.937 5.199 -3.475 1.00 90.81 88 TRP A CA 1
ATOM 651 C C . TRP A 1 88 ? -5.773 4.966 -4.979 1.00 90.81 88 TRP A C 1
ATOM 653 O O . TRP A 1 88 ? -4.788 4.359 -5.386 1.00 90.81 88 TRP A O 1
ATOM 663 N N . ILE A 1 89 ? -6.670 5.483 -5.825 1.00 90.94 89 ILE A N 1
ATOM 664 C CA . ILE A 1 89 ? -6.564 5.329 -7.290 1.00 90.94 89 ILE A CA 1
ATOM 665 C C . ILE A 1 89 ? -5.291 5.999 -7.828 1.00 90.94 89 ILE A C 1
ATOM 667 O O . ILE A 1 89 ? -4.603 5.427 -8.678 1.00 90.94 89 ILE A O 1
ATOM 671 N N . VAL A 1 90 ? -4.928 7.173 -7.306 1.00 91.94 90 VAL A N 1
ATOM 672 C CA . VAL A 1 90 ? -3.676 7.860 -7.674 1.00 91.94 90 VAL A CA 1
ATOM 673 C C . VAL A 1 90 ? -2.456 7.020 -7.279 1.00 91.94 90 VAL A C 1
ATOM 675 O O . VAL A 1 90 ? -1.532 6.847 -8.082 1.00 91.94 90 VAL A O 1
ATOM 678 N N . ALA A 1 91 ? -2.473 6.437 -6.077 1.00 91.50 91 ALA A N 1
ATOM 679 C CA . ALA A 1 91 ? -1.417 5.545 -5.607 1.00 91.50 91 ALA A CA 1
ATOM 680 C C . ALA A 1 91 ? -1.318 4.272 -6.466 1.00 91.50 91 ALA A C 1
ATOM 682 O O . ALA A 1 91 ? -0.223 3.900 -6.882 1.00 91.50 91 ALA A O 1
ATOM 683 N N . GLN A 1 92 ? -2.449 3.645 -6.803 1.00 90.38 92 GLN A N 1
ATOM 684 C CA . GLN A 1 92 ? -2.486 2.457 -7.662 1.00 90.38 92 GLN A CA 1
ATOM 685 C C . GLN A 1 92 ? -1.983 2.754 -9.076 1.00 90.38 92 GLN A C 1
ATOM 687 O O . GLN A 1 92 ? -1.192 1.991 -9.621 1.00 90.38 92 GLN A O 1
ATOM 692 N N . THR A 1 93 ? -2.360 3.896 -9.652 1.00 92.12 93 THR A N 1
ATOM 693 C CA . THR A 1 93 ? -1.844 4.333 -10.961 1.00 92.12 93 THR A CA 1
ATOM 694 C C . THR A 1 93 ? -0.324 4.497 -10.918 1.00 92.12 93 THR A C 1
ATOM 696 O O . THR A 1 93 ? 0.383 4.009 -11.798 1.00 92.12 93 THR A O 1
ATOM 699 N N . SER A 1 94 ? 0.192 5.115 -9.852 1.00 92.12 94 SER A N 1
ATOM 700 C CA . SER A 1 94 ? 1.637 5.243 -9.627 1.00 92.12 94 SER A CA 1
ATOM 701 C C . SER A 1 94 ? 2.318 3.879 -9.475 1.00 92.12 94 SER A C 1
ATOM 703 O O . SER A 1 94 ? 3.426 3.692 -9.970 1.00 92.12 94 SER A O 1
ATOM 705 N N . PHE A 1 95 ? 1.651 2.903 -8.852 1.00 90.75 95 PHE A N 1
ATOM 706 C CA . PHE A 1 95 ? 2.159 1.537 -8.734 1.00 90.75 95 PHE A CA 1
ATOM 707 C C . PHE A 1 95 ? 2.216 0.828 -10.095 1.00 90.75 95 PHE A C 1
ATOM 709 O O . PHE A 1 95 ? 3.229 0.213 -10.415 1.00 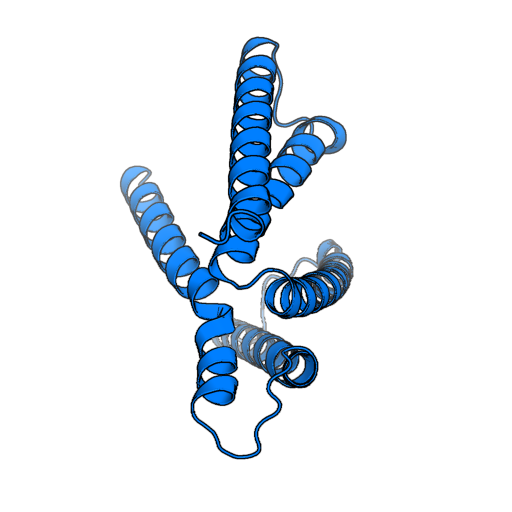90.75 95 PHE A O 1
ATOM 716 N N . PHE A 1 96 ? 1.202 0.966 -10.953 1.00 89.19 96 PHE A N 1
ATOM 717 C CA . PHE A 1 96 ? 1.280 0.439 -12.322 1.00 89.19 96 PHE A CA 1
ATOM 718 C C . PHE A 1 96 ? 2.486 1.005 -13.086 1.00 89.19 96 PHE A C 1
ATOM 720 O O . PHE A 1 96 ? 3.229 0.243 -13.702 1.00 89.19 96 PHE A O 1
ATOM 727 N N . ILE A 1 97 ? 2.739 2.312 -12.974 1.00 89.38 97 ILE A N 1
ATOM 728 C CA . ILE A 1 97 ? 3.915 2.953 -13.582 1.00 89.38 97 ILE A CA 1
ATOM 729 C C . ILE A 1 97 ? 5.215 2.418 -12.962 1.00 89.38 97 ILE A C 1
ATOM 731 O O . ILE A 1 97 ? 6.171 2.135 -13.684 1.00 89.38 97 ILE A O 1
ATOM 735 N N . ALA A 1 98 ? 5.270 2.249 -11.640 1.00 89.19 98 ALA A N 1
ATOM 736 C CA . ALA A 1 98 ? 6.437 1.683 -10.970 1.00 89.19 98 ALA A CA 1
ATOM 737 C C . ALA A 1 98 ? 6.719 0.252 -11.451 1.00 89.19 98 ALA A C 1
ATOM 739 O O . ALA A 1 98 ? 7.865 -0.048 -11.771 1.00 89.19 98 ALA A O 1
ATOM 740 N N . ASN A 1 99 ? 5.689 -0.589 -11.585 1.00 87.69 99 ASN A N 1
ATOM 741 C CA . ASN A 1 99 ? 5.817 -1.955 -12.093 1.00 87.69 99 ASN A CA 1
ATOM 742 C C . ASN A 1 99 ? 6.359 -1.985 -13.530 1.00 87.69 99 ASN A C 1
ATOM 744 O O . ASN A 1 99 ? 7.245 -2.791 -13.811 1.00 87.69 99 ASN A O 1
ATOM 748 N N . GLU A 1 100 ? 5.891 -1.085 -14.408 1.00 84.62 100 GLU A N 1
ATOM 749 C CA . GLU A 1 100 ? 6.420 -0.937 -15.778 1.00 84.62 100 GLU A CA 1
ATOM 750 C C . GLU A 1 100 ? 7.924 -0.609 -15.780 1.00 84.62 100 GLU A C 1
ATOM 752 O O . GLU A 1 100 ? 8.672 -1.136 -16.599 1.00 84.62 100 GLU A O 1
ATOM 757 N N . ASN A 1 101 ? 8.384 0.252 -14.865 1.00 85.69 101 ASN A N 1
ATOM 758 C CA . ASN A 1 101 ? 9.757 0.765 -14.885 1.00 85.69 101 ASN A CA 1
ATOM 759 C C . ASN A 1 101 ? 10.741 -0.071 -14.063 1.00 85.69 101 ASN A C 1
ATOM 761 O O . ASN A 1 101 ? 11.902 -0.206 -14.442 1.00 85.69 101 ASN A O 1
ATOM 765 N N . LEU A 1 102 ? 10.322 -0.636 -12.932 1.00 83.62 102 LEU A N 1
ATOM 766 C CA . LEU A 1 102 ? 11.200 -1.313 -11.974 1.00 83.62 102 LEU A CA 1
ATOM 767 C C . LEU A 1 102 ? 11.088 -2.839 -12.031 1.00 83.62 102 LEU A C 1
ATOM 769 O O . LEU A 1 102 ? 12.018 -3.503 -11.582 1.00 83.62 102 LEU A O 1
ATOM 773 N N . SER A 1 103 ? 10.073 -3.390 -12.703 1.00 83.88 103 SER A N 1
ATOM 774 C CA . SER A 1 103 ? 9.606 -4.776 -12.561 1.00 83.88 103 SER A CA 1
ATOM 775 C C . SER A 1 103 ? 8.983 -5.045 -11.193 1.00 83.88 103 SER A C 1
ATOM 777 O O . SER A 1 103 ? 9.328 -4.437 -10.179 1.00 83.88 103 SER A O 1
ATOM 779 N N . GLN A 1 104 ? 8.077 -6.012 -11.151 1.00 80.06 104 GLN A N 1
ATOM 780 C CA . GLN A 1 104 ? 7.305 -6.322 -9.952 1.00 80.06 104 GLN A CA 1
ATOM 781 C C . GLN A 1 104 ? 8.164 -6.881 -8.818 1.00 80.06 104 GLN A C 1
ATOM 783 O O . GLN A 1 104 ? 7.946 -6.534 -7.659 1.00 80.06 104 GLN A O 1
ATOM 788 N N . THR A 1 105 ? 9.191 -7.662 -9.151 1.00 83.88 105 THR A N 1
ATOM 789 C CA . THR A 1 105 ? 10.150 -8.212 -8.182 1.00 83.88 105 THR A CA 1
ATOM 790 C C . THR A 1 105 ? 10.840 -7.117 -7.367 1.00 83.88 105 THR A C 1
ATOM 792 O O . THR A 1 105 ? 11.175 -7.333 -6.206 1.00 83.88 105 THR A O 1
ATOM 795 N N . VAL A 1 106 ? 10.997 -5.922 -7.944 1.00 87.69 106 VAL A N 1
ATOM 796 C CA . VAL A 1 106 ? 11.606 -4.759 -7.286 1.00 87.69 106 VAL A CA 1
ATOM 797 C C . VAL A 1 106 ? 10.535 -3.839 -6.688 1.00 87.69 106 VAL A C 1
ATOM 799 O O . VAL A 1 106 ? 10.657 -3.400 -5.545 1.00 87.69 106 VAL A O 1
ATOM 802 N N . SER A 1 107 ? 9.452 -3.559 -7.419 1.00 88.31 107 SER A N 1
ATOM 803 C CA . SER A 1 107 ? 8.404 -2.630 -6.974 1.00 88.31 107 SER A CA 1
ATOM 804 C C . SER A 1 107 ? 7.608 -3.123 -5.763 1.00 88.31 107 SER A C 1
ATOM 806 O O . SER A 1 107 ? 7.313 -2.323 -4.874 1.00 88.31 107 SER A O 1
ATOM 808 N N . PHE A 1 108 ? 7.258 -4.413 -5.699 1.00 86.94 108 PHE A N 1
ATOM 809 C CA . PHE A 1 108 ? 6.407 -4.950 -4.628 1.00 86.94 108 PHE A CA 1
ATOM 810 C C . PHE A 1 108 ? 7.059 -4.878 -3.239 1.00 86.94 108 PHE A C 1
ATOM 812 O O . PHE A 1 108 ? 6.406 -4.386 -2.311 1.00 86.94 108 PHE A O 1
ATOM 819 N N . PRO A 1 109 ? 8.327 -5.294 -3.046 1.00 87.94 109 PRO A N 1
ATOM 820 C CA . PRO A 1 109 ? 8.979 -5.122 -1.752 1.00 87.94 109 PRO A CA 1
ATOM 821 C C . PRO A 1 109 ? 9.079 -3.643 -1.350 1.00 87.94 109 PRO A C 1
ATOM 823 O O . PRO A 1 109 ? 8.733 -3.290 -0.227 1.00 87.94 109 PRO A O 1
ATOM 826 N N . ILE A 1 110 ? 9.436 -2.744 -2.275 1.00 90.19 110 ILE A N 1
ATOM 827 C CA . ILE A 1 110 ? 9.533 -1.304 -1.975 1.00 90.19 110 ILE A CA 1
ATOM 828 C C . ILE A 1 110 ? 8.178 -0.742 -1.509 1.00 90.19 110 ILE A C 1
ATOM 830 O O . ILE A 1 110 ? 8.114 -0.036 -0.499 1.00 90.19 110 ILE A O 1
ATOM 834 N N . ILE A 1 111 ? 7.087 -1.082 -2.200 1.00 89.56 111 ILE A N 1
ATOM 835 C CA . ILE A 1 111 ? 5.737 -0.571 -1.903 1.00 89.56 111 ILE A CA 1
ATOM 836 C C . ILE A 1 111 ? 5.117 -1.196 -0.654 1.00 89.56 111 ILE A C 1
ATOM 838 O O . ILE A 1 111 ? 4.291 -0.565 -0.004 1.00 89.56 111 ILE A O 1
ATOM 842 N N . THR A 1 112 ? 5.516 -2.401 -0.265 1.00 86.69 112 THR A N 1
ATOM 843 C CA . THR A 1 112 ? 5.069 -2.987 1.011 1.00 86.69 112 THR A CA 1
ATOM 844 C C . THR A 1 112 ? 5.830 -2.420 2.214 1.00 86.69 112 THR A C 1
ATOM 846 O O . THR A 1 112 ? 5.315 -2.433 3.331 1.00 86.69 112 THR A O 1
ATOM 849 N N . MET A 1 113 ? 7.020 -1.858 1.991 1.00 89.50 113 MET A N 1
ATOM 850 C CA . MET A 1 113 ? 7.902 -1.325 3.031 1.00 89.50 113 MET A CA 1
ATOM 851 C C . MET A 1 113 ? 7.710 0.183 3.278 1.00 89.50 113 MET A C 1
ATOM 853 O O . MET A 1 113 ? 7.428 0.607 4.402 1.00 89.50 113 MET A O 1
ATOM 857 N N . LEU A 1 114 ? 7.843 1.015 2.239 1.00 90.69 114 LEU A N 1
ATOM 858 C CA . LEU A 1 114 ? 7.915 2.480 2.374 1.00 90.69 114 LEU A CA 1
ATOM 859 C C . LEU A 1 114 ? 6.635 3.141 2.915 1.00 90.69 114 LEU A C 1
ATOM 861 O O . LEU A 1 114 ? 6.741 3.973 3.821 1.00 90.69 114 LEU A O 1
ATOM 865 N N . PRO A 1 115 ? 5.427 2.803 2.425 1.00 91.00 115 PRO A N 1
ATOM 866 C CA . PRO A 1 115 ? 4.185 3.358 2.959 1.00 91.00 115 PRO A CA 1
ATOM 867 C C . PRO A 1 115 ? 4.002 3.066 4.451 1.00 91.00 115 PRO A C 1
ATOM 869 O O . PRO A 1 115 ? 3.478 3.912 5.173 1.00 91.00 115 PRO A O 1
ATOM 872 N N . GLY A 1 116 ? 4.496 1.921 4.938 1.00 89.19 116 GLY A N 1
ATOM 873 C CA . GLY A 1 116 ? 4.493 1.578 6.361 1.00 89.19 116 GLY A CA 1
ATOM 874 C C . GLY A 1 116 ? 5.323 2.549 7.207 1.00 89.19 116 GLY A C 1
ATOM 875 O O . GLY A 1 116 ? 4.889 2.949 8.290 1.00 89.19 116 GLY A O 1
ATOM 876 N N . CYS A 1 117 ? 6.470 3.008 6.696 1.00 92.00 117 CYS A N 1
ATOM 877 C CA . CYS A 1 117 ? 7.269 4.051 7.344 1.00 92.00 117 CYS A CA 1
ATOM 878 C C . CYS A 1 117 ? 6.505 5.380 7.412 1.00 92.00 117 CYS A C 1
ATOM 880 O O . CYS A 1 117 ? 6.450 5.999 8.474 1.00 92.00 117 CYS A O 1
ATOM 882 N N . VAL A 1 118 ? 5.879 5.799 6.306 1.00 91.94 118 VAL A N 1
ATOM 883 C CA . VAL A 1 118 ? 5.096 7.048 6.251 1.00 91.94 118 VAL A CA 1
ATOM 884 C C . VAL A 1 118 ? 3.908 6.988 7.213 1.00 91.94 118 VAL A C 1
ATOM 886 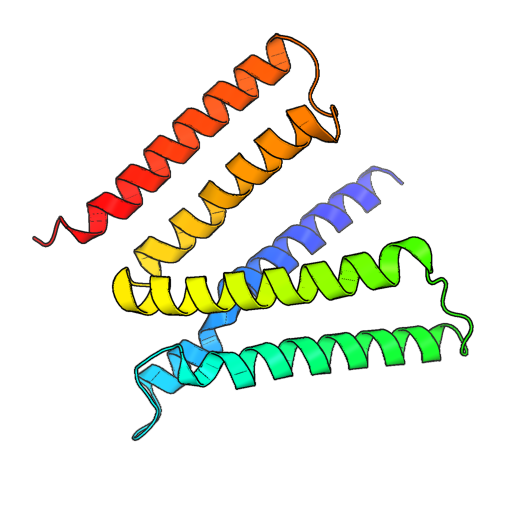O O . VAL A 1 118 ? 3.702 7.919 7.992 1.00 91.94 118 VAL A O 1
ATOM 889 N N . ALA A 1 119 ? 3.174 5.873 7.222 1.00 91.00 119 ALA A N 1
ATOM 890 C CA . ALA A 1 119 ? 2.069 5.643 8.148 1.00 91.00 119 ALA A CA 1
ATOM 891 C C . ALA A 1 119 ? 2.541 5.676 9.610 1.00 91.00 119 ALA A C 1
ATOM 893 O O . ALA A 1 119 ? 1.918 6.327 10.445 1.00 91.00 119 ALA A O 1
ATOM 894 N N . SER A 1 120 ? 3.686 5.060 9.910 1.00 90.88 120 SER A N 1
ATOM 895 C CA . SER A 1 120 ? 4.264 5.069 11.258 1.00 90.88 120 SER A CA 1
ATOM 896 C C . SER A 1 120 ? 4.645 6.478 11.721 1.00 90.88 120 SER A C 1
ATOM 898 O O . SER A 1 120 ? 4.380 6.850 12.865 1.00 90.88 120 SER A O 1
ATOM 900 N N . VAL A 1 121 ? 5.231 7.288 10.834 1.00 90.81 121 VAL A N 1
ATOM 901 C CA . VAL A 1 121 ? 5.545 8.699 11.107 1.00 90.81 121 VAL A CA 1
ATOM 902 C C . VAL A 1 121 ? 4.263 9.500 11.346 1.00 90.81 121 VAL A C 1
ATOM 904 O O . VAL A 1 121 ? 4.181 10.270 12.307 1.00 90.81 121 VAL A O 1
ATOM 907 N N . TRP A 1 122 ? 3.231 9.274 10.532 1.00 93.00 122 TRP A N 1
ATOM 908 C CA . TRP A 1 122 ? 1.919 9.897 10.706 1.00 93.00 122 TRP A CA 1
ATOM 909 C C . TRP A 1 122 ? 1.283 9.545 12.063 1.00 93.00 122 TRP A C 1
ATOM 911 O O . TRP A 1 122 ? 0.790 10.436 12.762 1.00 93.00 122 TRP A O 1
ATOM 921 N N . SER A 1 123 ? 1.375 8.283 12.498 1.00 90.31 123 SER A N 1
ATOM 922 C CA . SER A 1 123 ? 0.908 7.824 13.817 1.00 90.31 123 SER A CA 1
ATOM 923 C C . SER A 1 123 ? 1.610 8.502 14.997 1.00 90.31 123 SER A C 1
ATOM 925 O O . SER A 1 123 ? 0.992 8.684 16.049 1.00 90.31 123 SER A O 1
ATOM 927 N N . ILE A 1 124 ? 2.870 8.924 14.846 1.00 91.00 124 ILE A N 1
ATOM 928 C CA . ILE A 1 124 ? 3.584 9.688 15.881 1.00 91.00 124 ILE A CA 1
ATOM 929 C C . ILE A 1 124 ? 3.057 11.123 15.960 1.00 91.00 124 ILE A C 1
ATOM 931 O O . ILE A 1 124 ? 2.729 11.600 17.048 1.00 91.00 124 ILE A O 1
ATOM 935 N N . PHE A 1 125 ? 2.998 11.826 14.826 1.00 90.44 125 PHE A N 1
ATOM 936 C CA . PHE A 1 125 ? 2.735 13.267 14.820 1.00 90.44 125 PHE A CA 1
ATOM 937 C C . PHE A 1 125 ? 1.253 13.612 14.980 1.00 90.44 125 PHE A C 1
ATOM 939 O O . PHE A 1 125 ? 0.919 14.530 15.735 1.00 90.44 125 PHE A O 1
ATOM 946 N N . VAL A 1 126 ? 0.374 12.874 14.297 1.00 90.81 126 VAL A N 1
ATOM 947 C CA . VAL A 1 126 ? -1.058 13.189 14.216 1.00 90.81 126 VAL A CA 1
ATOM 948 C C . VAL A 1 126 ? -1.838 12.446 15.289 1.00 90.81 126 VAL A C 1
ATOM 950 O O . VAL A 1 126 ? -2.427 13.076 16.165 1.00 90.81 126 VAL A O 1
ATOM 953 N N . PHE A 1 127 ? -1.800 11.112 15.266 1.00 89.69 127 PHE A N 1
ATOM 954 C CA . PHE A 1 127 ? -2.558 10.301 16.223 1.00 89.69 127 PHE A CA 1
ATOM 955 C C . PHE A 1 127 ? -1.910 10.273 17.612 1.00 89.69 127 PHE A C 1
ATOM 957 O O . PHE A 1 127 ? -2.590 10.074 18.619 1.00 89.69 127 PHE A O 1
ATOM 964 N N . ARG A 1 128 ? -0.595 10.535 17.688 1.00 88.12 128 ARG A N 1
ATOM 965 C CA . ARG A 1 128 ? 0.200 10.495 18.926 1.00 88.12 128 ARG A CA 1
ATOM 966 C C . ARG A 1 128 ? 0.005 9.181 19.688 1.00 88.12 128 ARG A C 1
ATOM 968 O O . ARG A 1 128 ? -0.008 9.187 20.922 1.00 88.12 128 ARG A O 1
ATOM 975 N N . GLU A 1 129 ? -0.160 8.083 18.956 1.00 86.94 129 GLU A N 1
ATOM 976 C CA . GLU A 1 129 ? -0.401 6.736 19.495 1.00 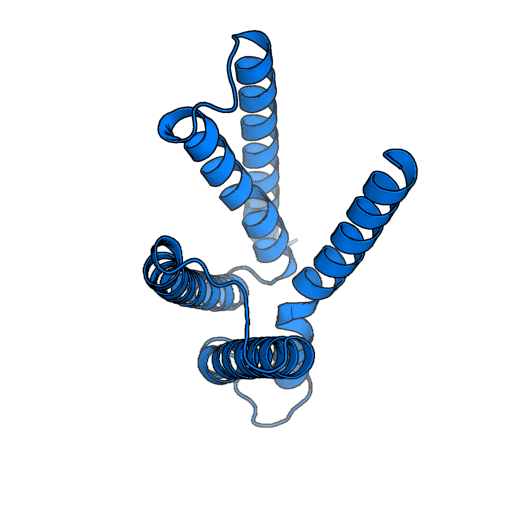86.94 129 GLU A CA 1
ATOM 977 C C . GLU A 1 129 ? 0.896 6.105 20.004 1.00 86.94 129 GLU A C 1
ATOM 979 O O . GLU A 1 129 ? 0.921 5.431 21.033 1.00 86.94 129 GLU A O 1
ATOM 984 N N . ILE A 1 130 ? 2.007 6.381 19.320 1.00 84.75 130 ILE A N 1
ATOM 985 C CA . ILE A 1 130 ? 3.328 5.867 19.676 1.00 84.75 130 ILE A CA 1
ATOM 986 C C . ILE A 1 130 ? 4.023 6.898 20.565 1.00 84.75 130 ILE A C 1
ATOM 988 O O . ILE A 1 130 ? 4.576 7.889 20.087 1.00 84.75 130 ILE A O 1
ATOM 992 N N . ARG A 1 131 ? 3.992 6.670 21.883 1.00 84.31 131 ARG A N 1
ATOM 993 C CA . ARG A 1 131 ? 4.648 7.530 22.883 1.00 84.31 131 ARG A CA 1
ATOM 994 C C . ARG A 1 131 ? 5.740 6.787 23.649 1.00 84.31 131 ARG A C 1
ATOM 996 O O . ARG A 1 131 ? 5.700 5.566 23.798 1.00 84.31 131 ARG A O 1
ATOM 1003 N N . GLY A 1 132 ? 6.695 7.556 24.174 1.00 89.56 132 GLY A N 1
ATOM 1004 C CA . GLY A 1 132 ? 7.790 7.071 25.017 1.00 89.56 132 GLY A CA 1
ATOM 1005 C C . GLY A 1 132 ? 9.103 6.864 24.259 1.00 89.56 132 GLY A C 1
ATOM 1006 O O . GLY A 1 132 ? 9.133 6.380 23.129 1.00 89.56 132 GLY A O 1
ATOM 1007 N N . THR A 1 133 ? 10.221 7.205 24.905 1.00 86.88 133 THR A N 1
ATOM 1008 C CA . THR A 1 133 ? 11.558 7.202 24.282 1.00 86.88 133 THR A CA 1
ATOM 1009 C C . THR A 1 133 ? 12.030 5.813 23.852 1.00 86.88 133 THR A C 1
ATOM 1011 O O . THR A 1 133 ? 12.815 5.709 22.914 1.00 86.88 133 THR A O 1
ATOM 1014 N N . ARG A 1 134 ? 11.570 4.740 24.512 1.00 91.12 134 ARG A N 1
ATOM 1015 C CA . ARG A 1 134 ? 11.869 3.353 24.116 1.00 91.12 134 ARG A CA 1
ATOM 1016 C C . ARG A 1 134 ? 11.141 2.965 22.826 1.00 91.12 134 ARG A C 1
ATOM 1018 O O . ARG A 1 134 ? 11.774 2.446 21.916 1.00 91.12 134 ARG A O 1
ATOM 1025 N N . ASN A 1 135 ? 9.844 3.254 22.738 1.00 90.50 135 ASN A N 1
ATOM 1026 C CA . ASN A 1 135 ? 9.023 2.916 21.573 1.00 90.50 135 ASN A CA 1
ATOM 1027 C C . ASN A 1 135 ? 9.455 3.717 20.342 1.00 90.50 135 ASN A C 1
ATOM 1029 O O . ASN A 1 135 ? 9.597 3.150 19.264 1.00 90.50 135 ASN A O 1
ATOM 1033 N N . LEU A 1 136 ? 9.760 5.007 20.523 1.00 91.50 136 LEU A N 1
ATOM 1034 C CA . LEU A 1 136 ? 10.306 5.846 19.454 1.00 91.50 136 LEU A CA 1
ATOM 1035 C C . LEU A 1 136 ? 11.675 5.349 18.970 1.00 91.50 136 LEU A C 1
ATOM 1037 O O . LEU A 1 136 ? 11.912 5.324 17.768 1.00 91.50 136 LEU A O 1
ATOM 1041 N N . ARG A 1 137 ? 12.557 4.898 19.877 1.00 91.50 137 ARG A N 1
ATOM 1042 C CA . ARG A 1 137 ? 13.847 4.296 19.494 1.00 91.50 137 ARG A CA 1
ATOM 1043 C C . ARG A 1 137 ? 13.670 3.006 18.693 1.00 91.50 137 ARG A C 1
ATOM 1045 O O . ARG A 1 137 ? 14.316 2.856 17.663 1.00 91.50 137 ARG A O 1
ATOM 1052 N N . LEU A 1 138 ? 12.791 2.103 19.130 1.00 92.62 138 LEU A N 1
ATOM 1053 C CA . LEU A 1 138 ? 12.499 0.863 18.399 1.00 92.62 138 LEU A CA 1
ATOM 1054 C C . LEU A 1 138 ? 11.927 1.147 17.008 1.00 92.62 138 LEU A C 1
ATOM 1056 O O . LEU A 1 138 ? 12.362 0.541 16.033 1.00 92.62 138 LEU A O 1
ATOM 1060 N N . LEU A 1 139 ? 11.001 2.101 16.908 1.00 91.94 139 LEU A N 1
ATOM 1061 C CA . LEU A 1 139 ? 10.424 2.490 15.628 1.00 91.94 139 LEU A CA 1
ATOM 1062 C C . LEU A 1 139 ? 11.464 3.128 14.700 1.00 91.94 139 LEU A C 1
ATOM 1064 O O . LEU A 1 139 ? 11.499 2.803 13.519 1.00 91.94 139 LEU A O 1
ATOM 1068 N N . ALA A 1 140 ? 12.337 3.991 15.225 1.00 92.12 140 ALA A N 1
ATOM 1069 C CA . ALA A 1 140 ? 13.414 4.589 14.440 1.00 92.12 140 ALA A CA 1
ATOM 1070 C C . ALA A 1 140 ? 14.347 3.514 13.859 1.00 92.12 140 ALA A C 1
ATOM 1072 O O . ALA A 1 140 ? 14.661 3.555 12.672 1.00 92.12 140 ALA A O 1
ATOM 1073 N N . ILE A 1 141 ? 14.725 2.513 14.664 1.00 94.81 141 ILE A N 1
ATOM 1074 C CA . ILE A 1 141 ? 15.522 1.365 14.202 1.00 94.81 141 ILE A CA 1
ATOM 1075 C C . ILE A 1 141 ? 14.771 0.593 13.107 1.00 94.81 141 ILE A C 1
ATOM 1077 O O . ILE A 1 141 ? 15.353 0.294 12.066 1.00 94.81 141 ILE A O 1
ATOM 1081 N N . ALA A 1 142 ? 13.479 0.313 13.303 1.00 93.25 142 ALA A N 1
ATOM 1082 C CA . ALA A 1 142 ? 12.663 -0.388 12.314 1.00 93.25 142 ALA A CA 1
ATOM 1083 C C . ALA A 1 142 ? 12.579 0.377 10.982 1.00 93.25 142 ALA A C 1
ATOM 1085 O O . ALA A 1 142 ? 12.737 -0.228 9.922 1.00 93.25 142 ALA A O 1
ATOM 1086 N N . ILE A 1 143 ? 12.401 1.702 11.022 1.00 93.44 143 ILE A N 1
ATOM 1087 C CA . ILE A 1 143 ? 12.383 2.555 9.825 1.00 93.44 143 ILE A CA 1
ATOM 1088 C C . ILE A 1 143 ? 13.739 2.516 9.116 1.00 93.44 143 ILE A C 1
ATOM 1090 O O . ILE A 1 143 ? 13.768 2.342 7.902 1.00 93.44 143 ILE A O 1
ATOM 1094 N N . VAL A 1 144 ? 14.857 2.617 9.844 1.00 94.88 144 VAL A N 1
ATOM 1095 C CA . VAL A 1 144 ? 16.203 2.544 9.245 1.00 94.88 144 VAL A CA 1
ATOM 1096 C C . VAL A 1 144 ? 16.416 1.205 8.541 1.00 94.88 144 VAL A C 1
ATOM 1098 O O . VAL A 1 144 ? 16.791 1.194 7.372 1.00 94.88 144 VAL A O 1
ATOM 1101 N N . ILE A 1 145 ? 16.107 0.085 9.202 1.00 94.75 145 ILE A N 1
ATOM 1102 C CA . ILE A 1 145 ? 16.216 -1.255 8.601 1.00 94.75 145 ILE A CA 1
ATOM 1103 C C . ILE A 1 145 ? 15.341 -1.355 7.343 1.00 94.75 145 ILE A C 1
ATOM 1105 O O . ILE A 1 145 ? 15.786 -1.858 6.313 1.00 94.75 145 ILE A O 1
ATOM 1109 N N . THR A 1 146 ? 14.115 -0.837 7.412 1.00 93.81 146 THR A N 1
ATOM 1110 C CA . THR A 1 146 ? 13.162 -0.851 6.294 1.00 93.81 146 THR A CA 1
ATOM 1111 C C . THR A 1 146 ? 13.680 -0.033 5.107 1.00 93.81 146 THR A C 1
ATOM 1113 O O . THR A 1 146 ? 13.639 -0.495 3.969 1.00 93.81 146 THR A O 1
ATOM 1116 N N . LEU A 1 147 ? 14.231 1.157 5.355 1.00 92.75 147 LEU A N 1
ATOM 1117 C CA . LEU A 1 147 ? 14.819 1.996 4.310 1.00 92.75 147 LEU A CA 1
ATOM 1118 C C . LEU A 1 147 ? 16.057 1.344 3.686 1.00 92.75 147 LEU A C 1
ATOM 1120 O O . LEU A 1 147 ? 16.179 1.336 2.464 1.00 92.75 147 LEU A O 1
ATOM 1124 N N . CYS A 1 148 ? 16.937 0.746 4.494 1.00 93.44 148 CYS A N 1
ATOM 1125 C CA . CYS A 1 148 ? 18.085 -0.005 3.988 1.00 93.44 148 CYS A CA 1
ATOM 1126 C C . CYS A 1 148 ? 17.646 -1.167 3.086 1.00 93.44 148 CYS A C 1
ATOM 1128 O O . CYS A 1 148 ? 18.171 -1.308 1.985 1.00 93.44 148 CYS A O 1
ATOM 1130 N N . GLY A 1 149 ? 16.655 -1.959 3.507 1.00 91.50 149 GLY A N 1
ATOM 1131 C CA . GLY A 1 149 ? 16.142 -3.061 2.692 1.00 91.50 149 GLY A CA 1
ATOM 1132 C C . GLY A 1 149 ? 15.508 -2.584 1.381 1.00 91.50 149 GLY A C 1
ATOM 1133 O O . GLY A 1 149 ? 15.783 -3.154 0.329 1.00 91.50 149 GLY A O 1
ATOM 1134 N N . ALA A 1 150 ? 14.739 -1.493 1.407 1.00 90.31 150 ALA A N 1
ATOM 1135 C CA . ALA A 1 150 ? 14.163 -0.918 0.193 1.00 90.31 150 ALA A CA 1
ATOM 1136 C C . ALA A 1 150 ? 15.232 -0.378 -0.774 1.00 90.31 150 ALA A C 1
ATOM 1138 O O . ALA A 1 150 ? 15.107 -0.565 -1.984 1.00 90.31 150 ALA A O 1
ATOM 1139 N N . LEU A 1 151 ? 16.301 0.240 -0.255 1.00 90.25 151 LEU A N 1
ATOM 1140 C CA . LEU A 1 151 ? 17.451 0.670 -1.057 1.00 90.25 151 LEU A CA 1
ATOM 1141 C C . LEU A 1 151 ? 18.160 -0.523 -1.702 1.00 90.25 151 LEU A C 1
ATOM 1143 O O . LEU A 1 151 ? 18.451 -0.480 -2.892 1.00 90.25 151 LEU A O 1
ATOM 1147 N N . MET A 1 152 ? 18.396 -1.599 -0.946 1.00 90.50 152 MET A N 1
ATOM 1148 C CA . MET A 1 152 ? 19.003 -2.825 -1.477 1.00 90.5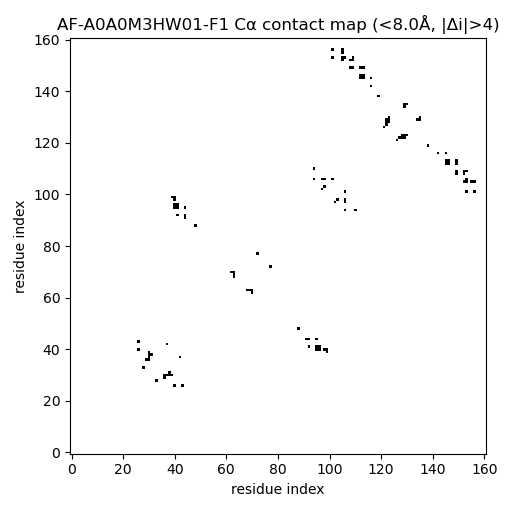0 152 MET A CA 1
ATOM 1149 C C . MET A 1 152 ? 18.152 -3.442 -2.591 1.00 90.50 152 MET A C 1
ATOM 1151 O O . MET A 1 152 ? 18.691 -3.831 -3.625 1.00 90.50 152 MET A O 1
ATOM 1155 N N . VAL A 1 153 ? 16.828 -3.492 -2.413 1.00 89.38 153 VAL A N 1
ATOM 1156 C CA . VAL A 1 153 ? 15.906 -3.975 -3.451 1.00 89.38 153 VAL A CA 1
ATOM 1157 C C . VAL A 1 153 ? 15.963 -3.077 -4.686 1.00 89.38 153 VAL A C 1
ATOM 1159 O O . VAL A 1 153 ? 16.082 -3.591 -5.793 1.00 89.38 153 VAL A O 1
ATOM 1162 N N . GLY A 1 154 ? 15.936 -1.753 -4.520 1.00 86.38 154 GLY A N 1
ATOM 1163 C CA . GLY A 1 154 ? 16.051 -0.814 -5.639 1.00 86.38 154 GLY A CA 1
ATOM 1164 C C . GLY A 1 154 ? 17.351 -0.992 -6.428 1.00 86.38 154 GLY A C 1
ATOM 1165 O O . GLY A 1 154 ? 17.309 -1.154 -7.645 1.00 86.38 154 GLY A O 1
ATOM 1166 N N . LEU A 1 155 ? 18.489 -1.052 -5.728 1.00 86.94 155 LEU A N 1
ATOM 1167 C CA . LEU A 1 155 ? 19.817 -1.242 -6.325 1.00 86.94 155 LEU A CA 1
ATOM 1168 C C . LEU A 1 155 ? 19.986 -2.603 -7.012 1.00 86.94 155 LEU A C 1
ATOM 1170 O O . LEU A 1 155 ? 20.791 -2.724 -7.931 1.00 86.94 155 LEU A O 1
ATOM 1174 N N . SER A 1 156 ? 19.228 -3.626 -6.604 1.00 86.00 156 SER A N 1
ATOM 1175 C CA . SER A 1 156 ? 19.309 -4.956 -7.223 1.00 86.00 156 SER A CA 1
ATOM 1176 C C . SER A 1 156 ? 18.947 -4.959 -8.711 1.00 86.00 156 SER A C 1
ATOM 1178 O O . SER A 1 156 ? 19.402 -5.833 -9.440 1.00 86.00 156 SER A O 1
ATOM 1180 N N . LYS A 1 157 ? 18.177 -3.966 -9.176 1.00 74.56 157 LYS A N 1
ATOM 1181 C CA . LYS A 1 157 ? 17.806 -3.828 -10.587 1.00 74.56 157 LYS A CA 1
ATOM 1182 C C . LYS A 1 157 ? 18.990 -3.431 -11.478 1.00 74.56 157 LYS A C 1
ATOM 1184 O O . LYS A 1 157 ? 19.039 -3.859 -12.626 1.00 74.56 157 LYS A O 1
ATOM 1189 N N . ASP A 1 158 ? 19.915 -2.623 -10.961 1.00 66.88 158 ASP A N 1
ATOM 1190 C CA . ASP A 1 158 ? 21.068 -2.115 -11.720 1.00 66.88 158 ASP A CA 1
ATOM 1191 C C . ASP A 1 158 ? 22.225 -3.129 -11.769 1.00 66.88 158 ASP A C 1
ATOM 1193 O O . ASP A 1 158 ? 23.111 -3.036 -12.618 1.00 66.88 158 ASP A O 1
ATOM 1197 N N . LEU A 1 159 ? 22.206 -4.129 -10.882 1.00 62.72 159 LEU A N 1
ATOM 1198 C CA . LEU A 1 159 ? 23.146 -5.249 -10.857 1.00 62.72 159 LEU A CA 1
ATOM 1199 C C . LEU A 1 159 ? 22.705 -6.337 -11.849 1.00 62.72 159 LEU A C 1
ATOM 1201 O O . LEU A 1 159 ? 22.339 -7.445 -11.462 1.00 62.72 159 LEU A O 1
ATOM 1205 N N . VAL A 1 160 ? 22.716 -6.010 -13.140 1.00 56.59 160 VAL A N 1
ATOM 1206 C CA . VAL A 1 160 ? 22.579 -7.012 -14.204 1.00 56.59 160 VAL A CA 1
ATOM 1207 C C . VAL A 1 160 ? 23.961 -7.635 -14.428 1.00 56.59 160 VAL A C 1
ATOM 1209 O O . VAL A 1 160 ? 24.861 -6.958 -14.922 1.00 56.59 160 VAL A O 1
ATOM 1212 N N . PHE A 1 161 ? 24.139 -8.890 -14.006 1.00 46.00 161 PHE A N 1
ATOM 1213 C CA . PHE A 1 161 ? 25.281 -9.727 -14.397 1.00 46.00 161 PHE A CA 1
ATOM 1214 C C . PHE A 1 161 ? 25.044 -10.357 -15.769 1.00 46.00 161 PHE A C 1
ATOM 1216 O O . PHE A 1 161 ? 23.881 -10.735 -16.041 1.00 46.00 161 PHE A O 1
#

pLDDT: mean 88.93, std 6.75, range [46.0, 96.5]

Radius of gyration: 19.61 Å; Cα contacts (8 Å, |Δi|>4): 65; chains: 1; bounding box: 58×30×54 Å

Foldseek 3Di:
DVVVVVVVVVVVVVVVVVCVVCLCVVVVCCLVPPPPDDVALLVCLVVSLVVVVVVVVVVVVVQCVVVVNDDDDDPVCPVVVVVVSVVVSVVVSVLSVCCVPQNPQLSVLLVVQPVVLVVVVCCCPPVVVQDDPVSVVVSVVSNVVSVVVSVVSSVVSVPDD

Mean predicted aligned error: 5.89 Å

Solvent-accessible surface area (backbone atoms only — not comparable to full-atom values): 9104 Å² total; per-residue (Å²): 111,69,66,60,54,49,53,51,50,52,52,50,51,52,52,48,48,56,51,60,73,46,67,55,51,68,59,51,50,41,40,76,71,38,91,90,47,66,78,61,47,69,82,48,46,60,61,55,51,48,51,52,51,51,52,53,49,52,52,50,50,51,48,28,58,77,41,70,75,60,62,95,72,65,76,86,51,50,63,59,51,54,53,49,52,55,54,47,53,54,53,50,50,50,46,36,54,38,32,71,74,56,36,56,89,34,35,50,60,36,63,69,43,53,56,52,46,54,51,52,53,45,34,40,75,72,71,51,72,69,65,56,75,68,54,53,48,53,49,50,52,51,43,51,54,46,50,52,51,36,50,53,42,58,54,53,68,78,64,75,129